Protein AF-A0A7S0M1Y3-F1 (afdb_monomer)

Solvent-accessible surface area (backbone atoms only — not comparable to full-atom values): 8282 Å² total; per-residue (Å²): 132,66,64,64,56,53,53,51,50,54,50,52,51,46,54,50,50,41,50,54,50,49,46,57,54,48,56,56,54,65,55,69,81,74,48,70,64,56,54,56,46,46,62,66,35,56,80,76,51,76,81,52,60,56,47,66,59,50,57,50,50,64,74,72,39,90,47,72,71,51,41,54,53,51,45,52,54,49,44,51,58,45,38,75,82,67,74,69,51,39,39,63,67,49,46,36,53,34,54,50,71,67,65,47,86,71,71,52,66,62,50,67,68,50,47,28,60,65,26,59,75,44,74,47,30,42,100,85,65,20,29,30,69,68,34,42,43,54,43,54,54,57,75,74,108

Nearest PDB structures (foldseek):
  2m7l-assembly1_A  TM=5.654E-01  e=1.599E+00  Entamoeba histolytica
  2i2r-assembly3_P  TM=5.302E-01  e=1.434E+00  Homo sapiens
  7fho-assembly1_C  TM=4.161E-01  e=1.091E+00  Arabidopsis thaliana

pLDDT: mean 71.07, std 13.39, range [42.72, 91.0]

Foldseek 3Di:
DVVVVVVVVVLVVLVVLLVVLLCVLVVVQVCVVPDCVVVVVCVVCCVPQVPALCVLVLVSLVVQDPDDVRSLVNLLSLVSQLPVVVPQWADQVSNQVSQQVSVHVVRRHGDPVSVCVLCVNQVLPDVPSTAGSVSSSVSSVVSND

Radius of gyration: 15.95 Å; Cα contacts (8 Å, |Δi|>4): 103; chains: 1; bounding box: 57×31×37 Å

Sequence (145 aa):
GRGVRQVLVNWLFFQVSIAVFLDRFLSASDDMKASDAVAALRQRQATRLSQSPIDPLLLRLSQLYTGDDSLSQLLQDLFKVLDCEGAGVLGSREFAAAIKKLDFRPRIALSESDFMGLTRNGALCGPGGGLGPAEFEAVMRRQLM

Organism: NCBI:txid233186

Mean predicted aligned error: 11.47 Å

Structure (mmCIF, N/CA/C/O backbone):
data_AF-A0A7S0M1Y3-F1
#
_entry.id   AF-A0A7S0M1Y3-F1
#
loop_
_atom_site.group_PDB
_atom_site.id
_atom_site.type_symbol
_atom_site.label_atom_id
_atom_site.label_alt_id
_atom_site.label_comp_id
_atom_site.label_asym_id
_atom_site.label_entity_id
_atom_site.label_seq_id
_atom_site.pdbx_PDB_ins_code
_atom_site.Cartn_x
_atom_site.Cartn_y
_atom_site.Cartn_z
_atom_site.occupancy
_atom_site.B_iso_or_equiv
_atom_site.auth_seq_id
_atom_site.auth_comp_id
_atom_site.auth_asym_id
_atom_site.auth_atom_id
_atom_site.pdbx_PDB_model_num
ATOM 1 N N . GLY A 1 1 ? 33.600 -2.713 -0.458 1.00 53.09 1 GLY A N 1
ATOM 2 C CA . GLY A 1 1 ? 32.328 -2.787 0.290 1.00 53.09 1 GLY A CA 1
ATOM 3 C C . GLY A 1 1 ? 31.702 -1.425 0.556 1.00 53.09 1 GLY A C 1
ATOM 4 O O . GLY A 1 1 ? 31.606 -1.038 1.710 1.00 53.09 1 GLY A O 1
ATOM 5 N N . ARG A 1 2 ? 31.253 -0.707 -0.488 1.00 50.31 2 ARG A N 1
ATOM 6 C CA . ARG A 1 2 ? 30.408 0.502 -0.349 1.00 50.31 2 ARG A CA 1
ATOM 7 C C . ARG A 1 2 ? 28.919 0.200 -0.585 1.00 50.31 2 ARG A C 1
ATOM 9 O O . ARG A 1 2 ? 28.089 0.750 0.123 1.00 50.31 2 ARG A O 1
ATOM 16 N N . GLY A 1 3 ? 28.602 -0.755 -1.469 1.00 52.38 3 GLY A N 1
ATOM 17 C CA . GLY A 1 3 ? 27.221 -1.182 -1.739 1.00 52.38 3 GLY A CA 1
ATOM 18 C C . GLY A 1 3 ? 26.507 -1.784 -0.523 1.00 52.38 3 GLY A C 1
ATOM 19 O O . GLY A 1 3 ? 25.385 -1.400 -0.229 1.00 52.38 3 GLY A O 1
ATOM 20 N N . VAL A 1 4 ? 27.183 -2.628 0.267 1.00 56.75 4 VAL A N 1
ATOM 21 C CA . VAL A 1 4 ? 26.577 -3.276 1.453 1.00 56.75 4 VAL A CA 1
ATOM 22 C C . VAL A 1 4 ? 26.132 -2.254 2.510 1.00 56.75 4 VAL A C 1
ATOM 24 O O . VAL A 1 4 ? 25.083 -2.418 3.123 1.00 56.75 4 VAL A O 1
ATOM 27 N N . ARG A 1 5 ? 26.883 -1.156 2.687 1.00 55.72 5 ARG A N 1
ATOM 28 C CA . ARG A 1 5 ? 26.507 -0.073 3.612 1.00 55.72 5 ARG A CA 1
ATOM 29 C C . ARG A 1 5 ? 25.305 0.729 3.110 1.00 55.72 5 ARG A C 1
ATOM 31 O O . ARG A 1 5 ? 24.465 1.091 3.920 1.00 55.72 5 ARG A O 1
ATOM 38 N N . GLN A 1 6 ? 25.197 0.974 1.804 1.00 55.69 6 GLN A N 1
ATOM 39 C CA . GLN A 1 6 ? 24.032 1.657 1.226 1.00 55.69 6 GLN A CA 1
ATOM 40 C C . GLN A 1 6 ? 22.758 0.814 1.338 1.00 55.69 6 GLN A C 1
ATOM 42 O O . GLN A 1 6 ? 21.717 1.345 1.711 1.00 55.69 6 GLN A O 1
ATOM 47 N N . VAL A 1 7 ? 22.852 -0.495 1.090 1.00 59.38 7 VAL A N 1
ATOM 48 C CA . VAL A 1 7 ? 21.709 -1.414 1.220 1.00 59.38 7 VAL A CA 1
ATOM 49 C C . VAL A 1 7 ? 21.245 -1.504 2.675 1.00 59.38 7 VAL A C 1
ATOM 51 O O . VAL A 1 7 ? 20.050 -1.427 2.933 1.00 59.38 7 VAL A O 1
ATOM 54 N N . LEU A 1 8 ? 22.176 -1.573 3.634 1.00 60.19 8 LEU A N 1
ATOM 55 C CA . LEU A 1 8 ? 21.851 -1.578 5.065 1.00 60.19 8 LEU A CA 1
ATOM 56 C C . LEU A 1 8 ? 21.158 -0.290 5.520 1.00 60.19 8 LEU A C 1
ATOM 58 O O . LEU A 1 8 ? 20.199 -0.354 6.281 1.00 60.19 8 LEU A O 1
ATOM 62 N N . VAL A 1 9 ? 21.622 0.870 5.049 1.00 60.34 9 VAL A N 1
ATOM 63 C CA . VAL A 1 9 ? 20.997 2.157 5.381 1.00 60.34 9 VAL A CA 1
ATOM 64 C C . VAL A 1 9 ? 19.595 2.235 4.780 1.00 60.34 9 VAL A C 1
ATOM 66 O O . VAL A 1 9 ? 18.656 2.559 5.499 1.00 60.34 9 VAL A O 1
ATOM 69 N N . ASN A 1 10 ? 19.426 1.868 3.508 1.00 54.59 10 ASN A N 1
ATOM 70 C CA . ASN A 1 10 ? 18.114 1.877 2.863 1.00 54.59 10 ASN A CA 1
ATOM 71 C C . ASN A 1 10 ? 17.133 0.910 3.552 1.00 54.59 10 ASN A C 1
ATOM 73 O O . ASN A 1 10 ? 15.984 1.266 3.785 1.00 54.59 10 ASN A O 1
ATOM 77 N N . TRP A 1 11 ? 17.606 -0.271 3.964 1.00 62.03 11 TRP A N 1
ATOM 78 C CA . TRP A 1 11 ? 16.823 -1.247 4.727 1.00 62.03 11 TRP A CA 1
ATOM 79 C C . TRP A 1 11 ? 16.407 -0.725 6.109 1.00 62.03 11 TRP A C 1
ATOM 81 O O . TRP A 1 11 ? 15.268 -0.914 6.531 1.00 62.03 11 TRP A O 1
ATOM 91 N N . LEU A 1 12 ? 17.309 -0.040 6.818 1.00 62.25 12 LEU A N 1
ATOM 92 C CA . LEU A 1 12 ? 17.015 0.509 8.141 1.00 62.25 12 LEU A CA 1
ATOM 93 C C . LEU A 1 12 ? 15.990 1.650 8.060 1.00 62.25 12 LEU A C 1
ATOM 95 O O . LEU A 1 12 ? 15.029 1.667 8.827 1.00 62.25 12 LEU A O 1
ATOM 99 N N . PHE A 1 13 ? 16.163 2.568 7.102 1.00 61.34 13 PHE A N 1
ATOM 100 C CA . PHE A 1 13 ? 15.187 3.628 6.841 1.00 61.34 13 PHE A CA 1
ATOM 101 C C . PHE A 1 13 ? 13.834 3.047 6.440 1.00 61.34 13 PHE A C 1
ATOM 103 O O . PHE A 1 13 ? 12.812 3.505 6.934 1.00 61.34 13 PHE A O 1
ATOM 110 N N . PHE A 1 14 ? 13.828 1.992 5.628 1.00 58.28 14 PHE A N 1
ATOM 111 C CA . PHE A 1 14 ? 12.613 1.297 5.232 1.00 58.28 14 PHE A CA 1
ATOM 112 C C . PHE A 1 14 ? 11.862 0.706 6.429 1.00 58.28 14 PHE A C 1
ATOM 114 O O . PHE A 1 14 ? 10.669 0.954 6.568 1.00 58.28 14 PHE A O 1
ATOM 121 N N . GLN A 1 15 ? 12.541 0.009 7.347 1.00 60.06 15 GLN A N 1
ATOM 122 C CA . GLN A 1 15 ? 11.884 -0.540 8.539 1.00 60.06 15 GLN A CA 1
ATOM 123 C C . GLN A 1 15 ? 11.313 0.544 9.462 1.00 60.06 15 GLN A C 1
ATOM 125 O O . GLN A 1 15 ? 10.216 0.378 9.993 1.00 60.06 15 GLN A O 1
ATOM 130 N N . VAL A 1 16 ? 12.014 1.671 9.620 1.00 66.75 16 VAL A N 1
ATOM 131 C CA . VAL A 1 16 ? 11.525 2.805 10.420 1.00 66.75 16 VAL A CA 1
ATOM 132 C C . VAL A 1 16 ? 10.348 3.496 9.731 1.00 66.75 16 VAL A C 1
ATOM 134 O O . VAL A 1 16 ? 9.347 3.781 10.380 1.00 66.75 16 VAL A O 1
ATOM 137 N N . SER A 1 17 ? 10.419 3.723 8.419 1.00 59.28 17 SER A N 1
ATOM 138 C CA . SER A 1 17 ? 9.319 4.299 7.640 1.00 59.28 17 SER A CA 1
ATOM 139 C C . SER A 1 17 ? 8.093 3.393 7.631 1.00 59.28 17 SER A C 1
ATOM 141 O O . SER A 1 17 ? 6.989 3.898 7.793 1.00 59.28 17 SER A O 1
ATOM 143 N N . ILE A 1 18 ? 8.275 2.073 7.519 1.00 63.84 18 ILE A N 1
ATOM 144 C CA . ILE A 1 18 ? 7.203 1.086 7.671 1.00 63.84 18 ILE A CA 1
ATOM 145 C C . ILE A 1 18 ? 6.579 1.209 9.052 1.00 63.84 18 ILE A C 1
ATOM 147 O O . ILE A 1 18 ? 5.364 1.306 9.140 1.00 63.84 18 ILE A O 1
ATOM 151 N N . ALA A 1 19 ? 7.387 1.222 10.115 1.00 67.06 19 ALA A N 1
ATOM 152 C CA . ALA A 1 19 ? 6.881 1.310 11.477 1.00 67.06 19 ALA A CA 1
ATOM 153 C C . ALA A 1 19 ? 6.109 2.614 11.707 1.00 67.06 19 ALA A C 1
ATOM 155 O O . ALA A 1 19 ? 5.021 2.566 12.252 1.00 67.06 19 ALA A O 1
ATOM 156 N N . VAL A 1 20 ? 6.612 3.757 11.235 1.00 67.75 20 VAL A N 1
ATOM 157 C CA . VAL A 1 20 ? 5.933 5.060 11.361 1.00 67.75 20 VAL A CA 1
ATOM 158 C C . VAL A 1 20 ? 4.677 5.133 10.494 1.00 67.75 20 VAL A C 1
ATOM 160 O O . VAL A 1 20 ? 3.670 5.703 10.910 1.00 67.75 20 VAL A O 1
ATOM 163 N N . PHE A 1 21 ? 4.712 4.568 9.287 1.00 67.19 21 PHE A N 1
ATOM 164 C CA . PHE A 1 21 ? 3.552 4.522 8.406 1.00 67.19 21 PHE A CA 1
ATOM 165 C C . PHE A 1 21 ? 2.476 3.610 8.992 1.00 67.19 21 PHE A C 1
ATOM 167 O O . PHE A 1 21 ? 1.349 4.058 9.152 1.00 67.19 21 PHE A O 1
ATOM 174 N N . LEU A 1 22 ? 2.831 2.384 9.394 1.00 64.44 22 LEU A N 1
ATOM 175 C CA . LEU A 1 22 ? 1.954 1.467 10.123 1.00 64.44 22 LEU A CA 1
ATOM 176 C C . LEU A 1 22 ? 1.440 2.094 11.409 1.00 64.44 22 LEU A C 1
ATOM 178 O O . LEU A 1 22 ? 0.263 1.963 11.671 1.00 64.44 22 LEU A O 1
ATOM 182 N N . ASP A 1 23 ? 2.259 2.794 12.187 1.00 66.62 23 ASP A N 1
ATOM 183 C CA . ASP A 1 23 ? 1.836 3.420 13.442 1.00 66.62 23 ASP A CA 1
ATOM 184 C C . ASP A 1 23 ? 0.806 4.529 13.199 1.00 66.62 23 ASP A C 1
ATOM 186 O O . ASP A 1 23 ? -0.244 4.552 13.838 1.00 66.62 23 ASP A O 1
ATOM 190 N N . ARG A 1 24 ? 1.019 5.382 12.189 1.00 63.44 24 ARG A N 1
ATOM 191 C CA . ARG A 1 24 ? 0.022 6.376 11.749 1.00 63.44 24 ARG A CA 1
ATOM 192 C C . ARG A 1 24 ? -1.246 5.722 11.213 1.00 63.44 24 ARG A C 1
ATOM 194 O O . ARG A 1 24 ? -2.351 6.210 11.439 1.00 63.44 24 ARG A O 1
ATOM 201 N N . PHE A 1 25 ? -1.081 4.616 10.505 1.00 63.53 25 PHE A N 1
ATOM 202 C CA . PHE A 1 25 ? -2.164 3.893 9.867 1.00 63.53 25 PHE A CA 1
ATOM 203 C C . PHE A 1 25 ? -3.010 3.098 10.884 1.00 63.53 25 PHE A C 1
ATOM 205 O O . PHE A 1 25 ? -4.240 3.102 10.813 1.00 63.53 25 PHE A O 1
ATOM 212 N N . LEU A 1 26 ? -2.362 2.471 11.870 1.00 59.56 26 LEU A N 1
ATOM 213 C CA . LEU A 1 26 ? -2.946 1.704 12.972 1.00 59.56 26 LEU A CA 1
ATOM 214 C C . LEU A 1 26 ? -3.543 2.619 14.045 1.00 59.56 26 LEU A C 1
ATOM 216 O O . LEU A 1 26 ? -4.647 2.343 14.500 1.00 59.56 26 LEU A O 1
ATOM 220 N N . SER A 1 27 ? -2.892 3.738 14.378 1.00 60.88 27 SER A N 1
ATOM 221 C CA . SER A 1 27 ? -3.442 4.738 15.308 1.00 60.88 27 SER A CA 1
ATOM 222 C C . SER A 1 27 ? -4.756 5.317 14.789 1.00 60.88 27 SER A C 1
ATOM 224 O O . SER A 1 27 ? -5.731 5.420 15.527 1.00 60.88 27 SER A O 1
ATOM 226 N N . ALA A 1 28 ? -4.841 5.600 13.484 1.00 53.22 28 ALA A N 1
ATOM 227 C CA . ALA A 1 28 ? -6.112 5.959 12.866 1.00 53.22 28 ALA A CA 1
ATOM 228 C C . ALA A 1 28 ? -7.112 4.783 12.913 1.00 53.22 28 ALA A C 1
ATOM 230 O O . ALA A 1 28 ? -8.318 5.002 13.080 1.00 53.22 28 ALA A O 1
ATOM 231 N N . SER A 1 29 ? -6.621 3.541 12.767 1.00 49.53 29 SER A N 1
ATOM 232 C CA . SER A 1 29 ? -7.384 2.281 12.842 1.00 49.53 29 SER A CA 1
ATOM 233 C C . SER A 1 29 ? -8.122 2.083 14.168 1.00 49.53 29 SER A C 1
ATOM 235 O O . SER A 1 29 ? -9.301 1.730 14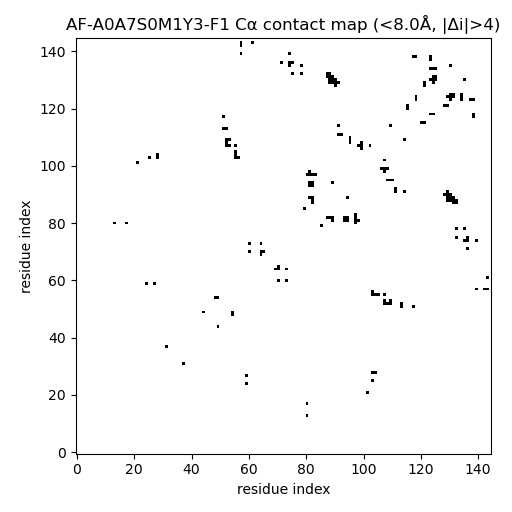.150 1.00 49.53 29 SER A O 1
ATOM 237 N N . ASP A 1 30 ? -7.486 2.376 15.302 1.00 52.97 30 ASP A N 1
ATOM 238 C CA . ASP A 1 30 ? -8.114 2.244 16.624 1.00 52.97 30 ASP A CA 1
ATOM 239 C C . ASP A 1 30 ? -9.206 3.300 16.885 1.00 52.97 30 ASP A C 1
ATOM 241 O O . ASP A 1 30 ? -10.238 2.985 17.490 1.00 52.97 30 ASP A O 1
ATOM 245 N N . ASP A 1 31 ? -9.076 4.503 16.312 1.00 52.06 31 ASP A N 1
ATOM 246 C CA . ASP A 1 31 ? -10.079 5.581 16.408 1.00 52.06 31 ASP A CA 1
ATOM 247 C C . ASP A 1 31 ? -11.382 5.304 15.630 1.00 52.06 31 ASP A C 1
ATOM 249 O O . ASP A 1 31 ? -12.398 5.987 15.796 1.00 52.06 31 ASP A O 1
ATOM 253 N N . MET A 1 32 ? -11.427 4.240 14.820 1.00 47.94 32 MET A N 1
ATOM 254 C CA . MET A 1 32 ? -12.649 3.819 14.117 1.00 47.94 32 MET A CA 1
ATOM 255 C C . MET A 1 32 ? -13.755 3.314 15.048 1.00 47.94 32 MET A C 1
ATOM 257 O O . MET A 1 32 ? -14.877 3.084 14.589 1.00 47.94 32 MET A O 1
ATOM 261 N N . LYS A 1 33 ? -13.454 3.120 16.337 1.00 49.88 33 LYS A N 1
ATOM 262 C CA . LYS A 1 33 ? -14.449 2.756 17.349 1.00 49.88 33 LYS A CA 1
ATOM 263 C C . LYS A 1 33 ? -15.359 3.921 17.756 1.00 49.88 33 LYS A C 1
ATOM 265 O O . LYS A 1 33 ? -16.373 3.644 18.387 1.00 49.88 33 LYS A O 1
ATOM 270 N N . ALA A 1 34 ? -15.050 5.177 17.405 1.00 50.91 34 ALA A N 1
ATOM 271 C CA . ALA A 1 34 ? -15.652 6.318 18.107 1.00 50.91 34 ALA A CA 1
ATOM 272 C C . ALA A 1 34 ? -16.347 7.408 17.264 1.00 50.91 34 ALA A C 1
ATOM 274 O O . ALA A 1 34 ? -16.862 8.348 17.861 1.00 50.91 34 ALA A O 1
ATOM 275 N N . SER A 1 35 ? -16.418 7.338 15.926 1.00 50.34 35 SER A N 1
ATOM 276 C CA . SER A 1 35 ? -17.015 8.442 15.147 1.00 50.34 35 SER A CA 1
ATOM 277 C C . SER A 1 35 ? -18.185 8.030 14.253 1.00 50.34 35 SER A C 1
ATOM 279 O O . SER A 1 35 ? -18.017 7.304 13.270 1.00 50.34 35 SER A O 1
ATOM 281 N N . ASP A 1 36 ? -19.356 8.610 14.530 1.00 49.28 36 ASP A N 1
ATOM 282 C CA . ASP A 1 36 ? -20.550 8.628 13.671 1.00 49.28 36 ASP A CA 1
ATOM 283 C C . ASP A 1 36 ? -20.262 9.118 12.235 1.00 49.28 36 ASP A C 1
ATOM 285 O O . ASP A 1 36 ? -21.001 8.799 11.300 1.00 49.28 36 ASP A O 1
ATOM 289 N N . ALA A 1 37 ? -19.139 9.813 12.006 1.00 49.94 37 ALA A N 1
ATOM 290 C CA . ALA A 1 37 ? -18.677 10.188 10.671 1.00 49.94 37 ALA A CA 1
ATOM 291 C C . ALA A 1 37 ? -18.350 8.962 9.798 1.00 49.94 37 ALA A C 1
ATOM 293 O O . ALA A 1 37 ? -18.604 8.981 8.594 1.00 49.94 37 ALA A O 1
ATOM 294 N N . VAL A 1 38 ? -17.861 7.868 10.399 1.00 52.31 38 VAL A N 1
ATOM 295 C CA . VAL A 1 38 ? -17.619 6.589 9.711 1.00 52.31 38 VAL A CA 1
ATOM 296 C C . VAL A 1 38 ? -18.940 5.916 9.345 1.00 52.31 38 VAL A C 1
ATOM 298 O O . VAL A 1 38 ? -19.022 5.290 8.295 1.00 52.31 38 VAL A O 1
ATOM 301 N N . ALA A 1 39 ? -19.988 6.057 10.160 1.00 54.66 39 ALA A N 1
ATOM 302 C CA . ALA A 1 39 ? -21.317 5.528 9.853 1.00 54.66 39 ALA A CA 1
ATOM 303 C C . ALA A 1 39 ? -21.989 6.309 8.708 1.00 54.66 39 ALA A C 1
ATOM 305 O O . ALA A 1 39 ? -22.522 5.699 7.783 1.00 54.66 39 ALA A O 1
ATOM 306 N N . ALA A 1 40 ? -2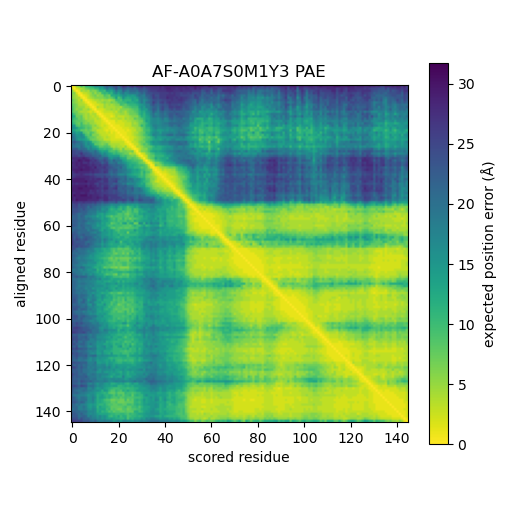1.881 7.642 8.701 1.00 52.84 40 ALA A N 1
ATOM 307 C CA . ALA A 1 40 ? -22.410 8.490 7.630 1.00 52.84 40 ALA A CA 1
ATOM 308 C C . ALA A 1 40 ? -21.653 8.319 6.294 1.00 52.84 40 ALA A C 1
ATOM 310 O O . ALA A 1 40 ? -22.278 8.282 5.229 1.00 52.84 40 ALA A O 1
ATOM 311 N N . LEU A 1 41 ? -20.323 8.154 6.337 1.00 53.16 41 LEU A N 1
ATOM 312 C CA . LEU A 1 41 ? -19.517 7.777 5.168 1.00 53.16 41 LEU A CA 1
ATOM 313 C C . LEU A 1 41 ? -19.824 6.352 4.715 1.00 53.16 41 LEU A C 1
ATOM 315 O O . LEU A 1 41 ? -20.077 6.168 3.531 1.00 53.16 41 LEU A O 1
ATOM 319 N N . ARG A 1 42 ? -19.932 5.376 5.629 1.00 49.88 42 ARG A N 1
ATOM 320 C CA . ARG A 1 42 ? -20.409 4.019 5.312 1.00 49.88 42 ARG A CA 1
ATOM 321 C C . ARG A 1 42 ? -21.768 4.047 4.640 1.00 49.88 42 ARG A C 1
ATOM 323 O O . ARG A 1 42 ? -21.966 3.267 3.737 1.00 49.88 42 ARG A O 1
ATOM 330 N N . GLN A 1 43 ? -22.692 4.929 5.006 1.00 49.09 43 GLN A N 1
ATOM 331 C CA . GLN A 1 43 ? -24.023 4.962 4.392 1.00 49.09 43 GLN A CA 1
ATOM 332 C C . GLN A 1 43 ? -24.023 5.616 2.996 1.00 49.09 43 GLN A C 1
ATOM 334 O O . GLN A 1 43 ? -24.756 5.176 2.110 1.00 49.09 43 GLN A O 1
ATOM 339 N N . ARG A 1 44 ? -23.155 6.614 2.760 1.00 48.75 44 ARG A N 1
ATOM 340 C CA . ARG A 1 44 ? -22.947 7.232 1.431 1.00 48.75 44 ARG A CA 1
ATOM 341 C C . ARG A 1 44 ? -22.083 6.383 0.496 1.00 48.75 44 ARG A C 1
ATOM 343 O O . ARG A 1 44 ? -22.289 6.401 -0.711 1.00 48.75 44 ARG A O 1
ATOM 350 N N . GLN A 1 45 ? -21.135 5.636 1.047 1.00 48.31 45 GLN A N 1
ATOM 351 C CA . GLN A 1 45 ? -20.264 4.729 0.313 1.00 48.31 45 GLN A CA 1
ATOM 352 C C . GLN A 1 45 ? -20.856 3.321 0.198 1.00 48.31 45 GLN A C 1
ATOM 354 O O . GLN A 1 45 ? -20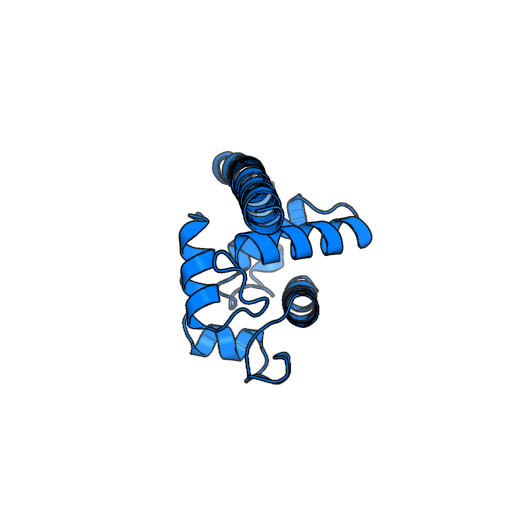.583 2.666 -0.790 1.00 48.31 45 GLN A O 1
ATOM 359 N N . ALA A 1 46 ? -21.749 2.859 1.077 1.00 46.16 46 ALA A N 1
ATOM 360 C CA . ALA A 1 46 ? -22.390 1.541 0.952 1.00 46.16 46 ALA A CA 1
ATOM 361 C C . ALA A 1 46 ? -23.319 1.419 -0.271 1.00 46.16 46 ALA A C 1
ATOM 363 O O . ALA A 1 46 ? -23.782 0.332 -0.610 1.00 46.16 46 ALA A O 1
ATOM 364 N N . THR A 1 47 ? -23.596 2.516 -0.968 1.00 45.50 47 THR A N 1
ATOM 365 C CA . THR A 1 47 ? -24.285 2.486 -2.264 1.00 45.50 47 THR A CA 1
ATOM 366 C C . THR A 1 47 ? -23.329 2.483 -3.466 1.00 45.50 47 THR A C 1
ATOM 368 O O . THR A 1 47 ? -23.793 2.239 -4.575 1.00 45.50 47 THR A O 1
ATOM 371 N N . ARG A 1 48 ? -22.011 2.694 -3.284 1.00 44.69 48 ARG A N 1
ATOM 372 C CA . ARG A 1 48 ? -21.001 2.705 -4.372 1.00 44.69 48 ARG A CA 1
ATOM 373 C C . ARG A 1 48 ? -19.768 1.810 -4.153 1.00 44.69 48 ARG A C 1
ATOM 375 O O . ARG A 1 48 ? -19.277 1.250 -5.121 1.00 44.69 48 ARG A O 1
ATOM 382 N N . LEU A 1 49 ? -19.284 1.667 -2.921 1.00 46.66 49 LEU A N 1
ATOM 383 C CA . LEU A 1 49 ? -18.074 0.929 -2.534 1.00 46.66 49 LEU A CA 1
ATOM 384 C C . LEU A 1 49 ? -18.323 -0.519 -2.092 1.00 46.66 49 LEU A C 1
ATOM 386 O O . LEU A 1 49 ? -17.378 -1.285 -2.078 1.00 46.66 49 LEU A O 1
ATOM 390 N N . SER A 1 50 ? -19.570 -0.937 -1.840 1.00 42.72 50 SER A N 1
ATOM 391 C CA . SER A 1 50 ? -19.964 -2.243 -1.253 1.00 42.72 50 SER A CA 1
ATOM 392 C C . SER A 1 50 ? -19.520 -3.542 -1.957 1.00 42.72 50 SER A C 1
ATOM 394 O O . SER A 1 50 ? -20.099 -4.595 -1.699 1.00 42.72 50 SER A O 1
ATOM 396 N N . GLN A 1 51 ? -18.540 -3.524 -2.854 1.00 56.41 51 GLN A N 1
ATOM 397 C CA . GLN A 1 51 ? -18.053 -4.707 -3.559 1.00 56.41 51 GLN A CA 1
ATOM 398 C C . GLN A 1 51 ? -16.526 -4.863 -3.554 1.00 56.41 51 GLN A C 1
ATOM 400 O O . GLN A 1 51 ? -16.058 -5.908 -4.000 1.00 56.41 51 GLN A O 1
ATOM 405 N N . SER A 1 52 ? -15.739 -3.891 -3.067 1.00 65.06 52 SER A N 1
ATOM 406 C CA . SER A 1 52 ? -14.275 -3.972 -3.161 1.00 65.06 52 SER A CA 1
ATOM 407 C C . SER A 1 52 ? -13.637 -4.424 -1.837 1.00 65.06 52 SER A C 1
ATOM 409 O O . SER A 1 52 ? -13.814 -3.778 -0.804 1.00 65.06 52 SER A O 1
ATOM 411 N N . PRO A 1 53 ? -12.833 -5.503 -1.811 1.00 70.06 53 PRO A N 1
ATOM 412 C CA . PRO A 1 53 ? -12.215 -5.990 -0.573 1.00 70.06 53 PRO A CA 1
ATOM 413 C C . PRO A 1 53 ? -11.197 -5.013 0.030 1.00 70.06 53 PRO A C 1
ATOM 415 O O . PRO A 1 53 ? -10.832 -5.153 1.195 1.00 70.06 53 PRO A O 1
ATOM 418 N N . ILE A 1 54 ? -10.748 -4.014 -0.734 1.00 79.19 54 ILE A N 1
ATOM 419 C CA . ILE A 1 54 ? -9.808 -2.984 -0.277 1.00 79.19 54 ILE A CA 1
ATOM 420 C C . ILE A 1 54 ? -10.496 -1.744 0.311 1.00 79.19 54 ILE A C 1
ATOM 422 O O . ILE A 1 54 ? -9.806 -0.797 0.673 1.00 79.19 54 ILE A O 1
ATOM 426 N N . ASP A 1 55 ? -11.820 -1.733 0.477 1.00 75.12 55 ASP A N 1
ATOM 427 C CA . ASP A 1 55 ? -12.548 -0.602 1.073 1.00 75.12 55 ASP A CA 1
ATOM 428 C C . ASP A 1 55 ? -11.948 -0.065 2.385 1.00 75.12 55 ASP A C 1
ATOM 430 O O . ASP A 1 55 ? -11.840 1.156 2.528 1.00 75.12 55 ASP A O 1
ATOM 434 N N . PRO A 1 56 ? -11.499 -0.905 3.345 1.00 74.31 56 PRO A N 1
ATOM 435 C CA . PRO A 1 56 ? -10.880 -0.397 4.567 1.00 74.31 56 PRO A CA 1
ATOM 436 C C . PRO A 1 56 ? -9.589 0.386 4.296 1.00 74.31 56 PRO A C 1
ATOM 438 O O . PRO A 1 56 ? -9.310 1.359 4.992 1.00 74.31 56 PRO A O 1
ATOM 441 N N . LEU A 1 57 ? -8.819 -0.004 3.274 1.00 78.25 57 LEU A 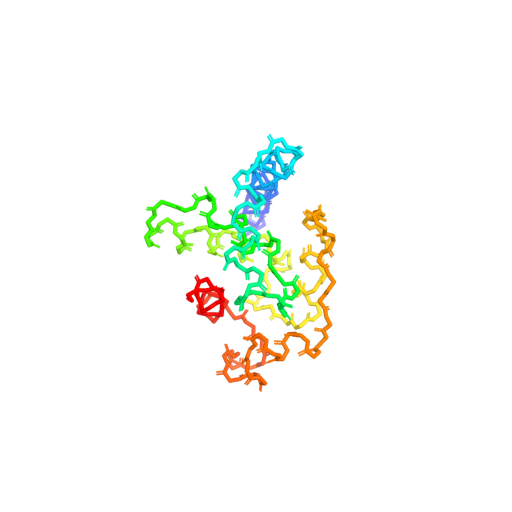N 1
ATOM 442 C CA . LEU A 1 57 ? -7.627 0.717 2.820 1.00 78.25 57 LEU A CA 1
ATOM 443 C C . LEU A 1 57 ? -8.015 2.057 2.188 1.00 78.25 57 LEU A C 1
ATOM 445 O O . LEU A 1 57 ? -7.445 3.086 2.542 1.00 78.25 57 LEU A O 1
ATOM 449 N N . LEU A 1 58 ? -9.010 2.060 1.299 1.00 79.62 58 LEU A N 1
ATOM 450 C CA . LEU A 1 58 ? -9.461 3.262 0.590 1.00 79.62 58 LEU A CA 1
ATOM 451 C C . LEU A 1 58 ? -10.040 4.308 1.542 1.00 79.62 58 LEU A C 1
ATOM 453 O O . LEU A 1 58 ? -9.702 5.488 1.458 1.00 79.62 58 LEU A O 1
ATOM 457 N N . LEU A 1 59 ? -10.859 3.873 2.499 1.00 74.94 59 LEU A N 1
ATOM 458 C CA . LEU A 1 59 ? -11.422 4.752 3.517 1.00 74.94 59 LEU A CA 1
ATOM 459 C C . LEU A 1 59 ? -10.320 5.422 4.343 1.00 74.94 59 LEU A C 1
ATOM 461 O O . LEU A 1 59 ? -10.409 6.609 4.645 1.00 74.94 59 LEU A O 1
ATOM 465 N N . ARG A 1 60 ? -9.254 4.690 4.672 1.00 74.75 60 ARG A N 1
ATOM 466 C CA . ARG A 1 60 ? -8.113 5.242 5.407 1.00 74.75 60 ARG A CA 1
ATOM 467 C C . ARG A 1 60 ? -7.316 6.229 4.580 1.00 74.75 60 ARG A C 1
ATOM 469 O O . ARG A 1 60 ? -7.004 7.304 5.078 1.00 74.75 60 ARG A O 1
ATOM 476 N N . LEU A 1 61 ? -7.056 5.908 3.316 1.00 76.69 61 LEU A N 1
ATOM 477 C CA . LEU A 1 61 ? -6.425 6.849 2.396 1.00 76.69 61 LEU A CA 1
ATOM 478 C C . LEU A 1 61 ? -7.235 8.151 2.333 1.00 76.69 61 LEU A C 1
ATOM 480 O O . LEU A 1 61 ? -6.657 9.213 2.538 1.00 76.69 61 LEU A O 1
ATOM 484 N N . SER A 1 62 ? -8.566 8.067 2.207 1.00 76.62 62 SER A N 1
ATOM 485 C CA . SER A 1 62 ? -9.469 9.233 2.165 1.00 76.62 62 SER A CA 1
ATOM 486 C C . SER A 1 62 ? -9.425 10.150 3.387 1.00 76.62 62 SER A C 1
ATOM 488 O O . SER A 1 62 ? -9.763 11.323 3.281 1.00 76.62 62 SER A O 1
ATOM 490 N N . GLN A 1 63 ? -8.996 9.635 4.540 1.00 72.50 63 GLN A N 1
ATOM 491 C CA . GLN A 1 63 ? -8.852 10.422 5.766 1.00 72.50 63 GLN A CA 1
ATOM 492 C C . GLN A 1 63 ? -7.471 11.076 5.885 1.00 72.50 63 GLN A C 1
ATOM 494 O O . GLN A 1 63 ? -7.313 12.029 6.642 1.00 72.50 63 GLN A O 1
ATOM 499 N N . LEU A 1 64 ? -6.470 10.541 5.181 1.00 69.31 64 LEU A N 1
ATOM 500 C CA . LEU A 1 64 ? -5.074 10.955 5.301 1.00 69.31 64 LEU A CA 1
ATOM 501 C C . LEU A 1 64 ? -4.655 11.975 4.239 1.00 69.31 64 LEU A C 1
ATOM 503 O O . LEU A 1 64 ? -3.743 12.757 4.501 1.00 69.31 64 LEU A O 1
ATOM 507 N N . TYR A 1 65 ? -5.276 11.974 3.054 1.00 72.00 65 TYR A N 1
ATOM 508 C CA . TYR A 1 65 ? -4.947 12.948 2.012 1.00 72.00 65 TYR A CA 1
ATOM 509 C C . TYR A 1 65 ? -5.840 14.191 2.093 1.00 72.00 65 TYR A C 1
ATOM 511 O O . TYR A 1 65 ? -7.053 14.104 2.272 1.00 72.00 65 TYR A O 1
ATOM 519 N N . THR A 1 66 ? -5.234 15.362 1.893 1.00 67.38 66 THR A N 1
ATOM 520 C CA . THR A 1 66 ? -5.935 16.663 1.852 1.00 67.38 66 THR A CA 1
ATOM 521 C C . THR A 1 66 ? -5.963 17.244 0.431 1.00 67.38 66 THR A C 1
ATOM 523 O O . THR A 1 66 ? -6.695 18.189 0.154 1.00 67.38 66 THR A O 1
ATOM 526 N N . GLY A 1 67 ? -5.184 16.671 -0.493 1.00 69.88 67 GLY A N 1
ATOM 527 C CA . GLY A 1 67 ? -5.078 17.095 -1.890 1.00 69.88 67 GLY A CA 1
ATOM 528 C C . GLY A 1 67 ? -4.328 16.083 -2.759 1.00 69.88 67 GLY A C 1
ATOM 529 O O . GLY A 1 67 ? -3.803 15.086 -2.257 1.00 69.88 67 GLY A O 1
ATOM 530 N N . ASP A 1 68 ? -4.271 16.342 -4.063 1.00 70.06 68 ASP A N 1
ATOM 531 C CA . ASP A 1 68 ? -3.839 15.346 -5.050 1.00 70.06 68 ASP A CA 1
ATOM 532 C C . ASP A 1 68 ? -2.356 14.956 -4.923 1.00 70.06 68 ASP A C 1
ATOM 534 O O . ASP A 1 68 ? -2.016 13.773 -4.939 1.00 70.06 68 ASP A O 1
ATOM 538 N N . ASP A 1 69 ? -1.491 15.939 -4.658 1.00 67.44 69 ASP A N 1
ATOM 539 C CA . ASP A 1 69 ? -0.056 15.721 -4.431 1.00 67.44 69 ASP A CA 1
ATOM 540 C C . ASP A 1 69 ? 0.208 14.887 -3.167 1.00 67.44 69 ASP A C 1
ATOM 542 O O . ASP A 1 69 ? 1.094 14.029 -3.134 1.00 67.44 69 ASP A O 1
ATOM 546 N N . SER A 1 70 ? -0.602 15.092 -2.119 1.00 76.00 70 SER A N 1
ATOM 547 C CA . SER A 1 70 ? -0.493 14.310 -0.881 1.00 76.00 70 SER A CA 1
ATOM 548 C C . SER A 1 70 ? -0.924 12.856 -1.077 1.00 76.00 70 SER A C 1
ATOM 550 O O . SER A 1 70 ? -0.355 11.963 -0.451 1.00 76.00 70 SER A O 1
ATOM 552 N N . LEU A 1 71 ? -1.876 12.601 -1.983 1.00 79.44 71 LEU A N 1
ATOM 553 C CA . LEU A 1 71 ? -2.329 11.252 -2.308 1.00 79.44 71 LEU A CA 1
ATOM 554 C C . LEU A 1 71 ? -1.253 10.470 -3.068 1.00 79.44 71 LEU A C 1
ATOM 556 O O . LEU A 1 71 ? -0.970 9.336 -2.690 1.00 79.44 71 LEU A O 1
ATOM 560 N N . SER A 1 72 ? -0.613 11.063 -4.081 1.00 82.62 72 SER A N 1
ATOM 561 C CA . SER A 1 72 ? 0.481 10.400 -4.811 1.00 82.62 72 SER A CA 1
ATOM 562 C C . SER A 1 72 ? 1.626 10.007 -3.878 1.00 82.62 72 SER A C 1
ATOM 564 O O . SER A 1 72 ? 2.092 8.869 -3.918 1.00 82.62 72 SER A O 1
ATOM 566 N N . GLN A 1 73 ? 2.031 10.904 -2.974 1.00 80.88 73 GLN A N 1
ATOM 567 C CA . GLN A 1 73 ? 3.086 10.609 -2.004 1.00 80.88 73 GLN A CA 1
ATOM 568 C C . GLN A 1 73 ? 2.687 9.469 -1.051 1.00 80.88 73 GLN A C 1
ATOM 570 O O . GLN A 1 73 ? 3.464 8.539 -0.837 1.00 80.88 73 GLN A O 1
ATOM 575 N N . LEU A 1 74 ? 1.454 9.494 -0.529 1.00 82.00 74 LEU A N 1
ATOM 576 C CA . LEU A 1 74 ? 0.929 8.432 0.335 1.00 82.00 74 LEU A CA 1
ATOM 577 C C . LEU A 1 74 ? 0.846 7.082 -0.386 1.00 82.00 74 LEU A C 1
ATOM 579 O O . LEU A 1 74 ? 1.161 6.057 0.214 1.00 82.00 74 LEU A O 1
ATOM 583 N N . LEU A 1 75 ? 0.441 7.065 -1.658 1.00 86.19 75 LEU A N 1
ATOM 584 C CA . LEU A 1 75 ? 0.359 5.845 -2.461 1.00 86.19 75 LEU A CA 1
ATOM 585 C C . LEU A 1 75 ? 1.740 5.287 -2.800 1.00 86.19 75 LEU A C 1
ATOM 587 O O . LEU A 1 75 ? 1.917 4.072 -2.764 1.00 86.19 75 LEU A O 1
ATOM 591 N N . GLN A 1 76 ? 2.728 6.142 -3.062 1.00 85.88 76 GLN A N 1
ATOM 592 C CA . GLN A 1 76 ? 4.113 5.704 -3.238 1.00 85.88 76 GLN A CA 1
ATOM 593 C C . GLN A 1 76 ? 4.688 5.108 -1.955 1.00 85.88 76 GLN A C 1
ATOM 595 O O . GLN A 1 76 ? 5.362 4.079 -2.000 1.00 85.88 76 GLN A O 1
ATOM 600 N N . ASP A 1 77 ? 4.431 5.731 -0.808 1.00 82.31 77 ASP A N 1
ATOM 601 C CA . ASP A 1 77 ? 4.921 5.221 0.469 1.00 82.31 77 ASP A CA 1
ATOM 602 C C . ASP A 1 77 ? 4.196 3.926 0.863 1.00 82.31 77 ASP A C 1
ATOM 604 O O . ASP A 1 77 ? 4.844 2.971 1.290 1.00 82.31 77 ASP A O 1
ATOM 608 N N . LEU A 1 78 ? 2.891 3.826 0.595 1.00 83.88 78 LEU A N 1
ATOM 609 C CA . LEU A 1 78 ? 2.138 2.580 0.721 1.00 83.88 78 LEU A CA 1
ATOM 610 C C . LEU A 1 78 ? 2.694 1.488 -0.202 1.00 83.88 78 LEU A C 1
ATOM 612 O O . LEU A 1 78 ? 2.888 0.364 0.251 1.00 83.88 78 LEU A O 1
ATOM 616 N N . PHE A 1 79 ? 2.984 1.800 -1.468 1.00 86.50 79 PHE A N 1
ATOM 617 C CA . PHE A 1 79 ? 3.570 0.845 -2.410 1.00 86.50 79 PHE A CA 1
ATOM 618 C C . PHE A 1 79 ? 4.893 0.298 -1.886 1.00 86.50 79 PHE A C 1
ATOM 620 O O . PHE A 1 79 ? 5.081 -0.912 -1.871 1.00 86.50 79 PHE A O 1
ATOM 627 N N . LYS A 1 80 ? 5.778 1.171 -1.389 1.00 83.38 80 LYS A N 1
ATOM 628 C CA . LYS A 1 80 ? 7.045 0.754 -0.776 1.00 83.38 80 LYS A CA 1
ATOM 629 C C . LYS A 1 80 ? 6.796 -0.206 0.384 1.00 83.38 80 LYS A C 1
ATOM 631 O O . LYS A 1 80 ? 7.434 -1.244 0.443 1.00 83.38 80 LYS A O 1
ATOM 636 N N . VAL A 1 81 ? 5.863 0.107 1.285 1.00 80.62 81 VAL A N 1
ATOM 637 C CA . VAL A 1 81 ? 5.524 -0.773 2.420 1.00 80.62 81 VAL A CA 1
ATOM 638 C C . VAL A 1 81 ? 5.013 -2.136 1.939 1.00 80.62 81 VAL A C 1
ATOM 640 O O . VAL A 1 81 ? 5.330 -3.161 2.546 1.00 80.62 81 VAL A O 1
ATOM 643 N N . LEU A 1 82 ? 4.226 -2.151 0.862 1.00 83.12 82 LEU A N 1
ATOM 644 C CA . LEU A 1 82 ? 3.676 -3.377 0.297 1.00 83.12 82 LEU A CA 1
ATOM 645 C C . LEU A 1 82 ? 4.735 -4.205 -0.452 1.00 83.12 82 LEU A C 1
ATOM 647 O O . LEU A 1 82 ? 4.736 -5.429 -0.325 1.00 83.12 82 LEU A O 1
ATOM 651 N N . ASP A 1 83 ? 5.655 -3.559 -1.171 1.00 84.00 83 ASP A N 1
ATOM 652 C CA . ASP A 1 83 ? 6.790 -4.171 -1.877 1.00 84.00 83 ASP A CA 1
ATOM 653 C C . ASP A 1 83 ? 7.942 -4.469 -0.906 1.00 84.00 83 ASP A C 1
ATOM 655 O O . ASP A 1 83 ? 9.065 -3.977 -1.023 1.00 84.00 83 ASP A O 1
ATOM 659 N N . CYS A 1 84 ? 7.656 -5.282 0.113 1.00 69.31 84 CYS A N 1
ATOM 660 C CA . CYS A 1 84 ? 8.622 -5.587 1.166 1.00 69.31 84 CYS A CA 1
ATOM 661 C C . CYS A 1 84 ? 9.843 -6.389 0.682 1.00 69.31 84 CYS A C 1
ATOM 663 O O . CYS A 1 84 ? 10.841 -6.453 1.400 1.00 69.31 84 C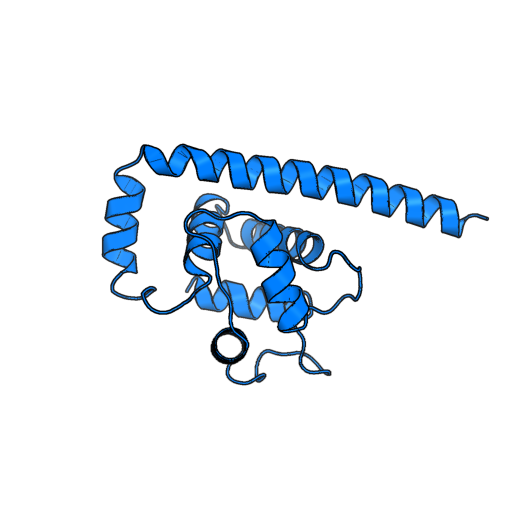YS A O 1
ATOM 665 N N . GLU A 1 85 ? 9.765 -7.006 -0.500 1.00 70.38 85 GLU A N 1
ATOM 666 C CA . GLU A 1 85 ? 10.874 -7.737 -1.126 1.00 70.38 85 GLU A CA 1
ATOM 667 C C . GLU A 1 85 ? 11.691 -6.857 -2.091 1.00 70.38 85 GLU A C 1
ATOM 669 O O . GLU A 1 85 ? 12.765 -7.268 -2.530 1.00 70.38 85 GLU A O 1
ATOM 674 N N . GLY A 1 86 ? 11.242 -5.623 -2.361 1.00 69.94 86 GLY A N 1
ATOM 675 C CA . GLY A 1 86 ? 11.937 -4.664 -3.220 1.00 69.94 86 GLY A CA 1
ATOM 676 C C . GLY A 1 86 ? 12.019 -5.113 -4.678 1.00 69.94 86 GLY A C 1
ATOM 677 O O . GLY A 1 86 ? 12.983 -4.772 -5.369 1.00 69.94 86 GLY A O 1
ATOM 678 N N . ALA A 1 87 ? 11.044 -5.902 -5.134 1.00 77.50 87 ALA A N 1
ATOM 679 C CA . ALA A 1 87 ? 10.978 -6.400 -6.503 1.00 77.50 87 ALA A CA 1
ATOM 680 C C . ALA A 1 87 ? 10.610 -5.283 -7.496 1.00 77.50 87 ALA A C 1
ATOM 682 O O . ALA A 1 87 ? 10.828 -5.424 -8.701 1.00 77.50 87 ALA A O 1
ATOM 683 N N . GLY A 1 88 ? 10.065 -4.165 -7.000 1.00 81.25 88 GLY A N 1
ATOM 684 C CA . GLY A 1 88 ? 9.594 -3.030 -7.790 1.00 81.25 88 GLY A CA 1
ATOM 685 C C . GLY A 1 88 ? 8.246 -3.276 -8.467 1.00 81.25 88 GLY A C 1
ATOM 686 O O . GLY A 1 88 ? 7.756 -2.403 -9.183 1.00 81.25 88 GLY A O 1
ATOM 687 N N . VAL A 1 89 ? 7.649 -4.450 -8.253 1.00 86.44 89 VAL A N 1
ATOM 688 C CA . VAL A 1 89 ? 6.386 -4.890 -8.843 1.00 86.44 89 VAL A CA 1
ATOM 689 C C . VAL A 1 89 ? 5.643 -5.740 -7.816 1.00 86.44 89 VAL A C 1
ATOM 691 O O . VAL A 1 89 ? 6.247 -6.599 -7.189 1.00 86.44 89 VAL A O 1
ATOM 694 N N . LEU A 1 90 ? 4.335 -5.525 -7.674 1.00 86.62 90 LEU A N 1
ATOM 695 C CA . LEU A 1 90 ? 3.455 -6.303 -6.807 1.00 86.62 90 LEU A CA 1
ATOM 696 C C . LEU A 1 90 ? 2.599 -7.265 -7.630 1.00 86.62 90 LEU A C 1
ATOM 698 O O . LEU A 1 90 ? 1.697 -6.849 -8.366 1.00 86.62 90 LEU A O 1
ATOM 702 N N . GLY A 1 91 ? 2.850 -8.562 -7.483 1.00 86.62 91 GLY A N 1
ATOM 703 C CA . GLY A 1 91 ? 1.958 -9.610 -7.973 1.00 86.62 91 GLY A CA 1
ATOM 704 C C . GLY A 1 91 ? 0.712 -9.784 -7.095 1.00 86.62 91 GLY A C 1
ATOM 705 O O . GLY A 1 91 ? 0.638 -9.286 -5.972 1.00 86.62 91 GLY A O 1
ATOM 706 N N . SER A 1 92 ? -0.264 -10.566 -7.569 1.00 84.62 92 SER A N 1
ATOM 707 C CA . SER A 1 92 ? -1.512 -10.837 -6.830 1.00 84.62 92 SER A CA 1
ATOM 708 C C . SER A 1 92 ? -1.265 -11.412 -5.428 1.00 84.62 92 SER A C 1
ATOM 710 O O . SER A 1 92 ? -1.873 -10.979 -4.447 1.00 84.62 92 SER A O 1
ATOM 712 N N . ARG A 1 93 ? -0.329 -12.364 -5.319 1.00 84.31 93 ARG A N 1
ATOM 713 C CA . ARG A 1 93 ? 0.036 -13.025 -4.056 1.00 84.31 93 ARG A CA 1
ATOM 714 C C . ARG A 1 93 ? 0.765 -12.094 -3.098 1.00 84.31 93 ARG A C 1
ATOM 716 O O . ARG A 1 93 ? 0.445 -12.087 -1.912 1.00 84.31 93 ARG A O 1
ATOM 723 N N . GLU A 1 94 ? 1.721 -11.324 -3.606 1.00 83.62 94 GLU A N 1
ATOM 724 C CA . GLU A 1 94 ? 2.489 -10.357 -2.815 1.00 83.62 94 GLU A CA 1
ATOM 725 C C . GLU A 1 94 ? 1.574 -9.266 -2.287 1.00 83.62 94 GLU A C 1
ATOM 727 O O . GLU A 1 94 ? 1.575 -8.993 -1.093 1.00 83.62 94 GLU A O 1
ATOM 732 N N . PHE A 1 95 ? 0.707 -8.728 -3.142 1.00 85.44 95 PHE A N 1
ATOM 733 C CA . PHE A 1 95 ? -0.256 -7.711 -2.761 1.00 85.44 95 PHE A CA 1
ATOM 734 C C . PHE A 1 95 ? -1.229 -8.204 -1.679 1.00 85.44 95 PHE A C 1
ATOM 736 O O . PHE A 1 95 ? -1.410 -7.541 -0.655 1.00 85.4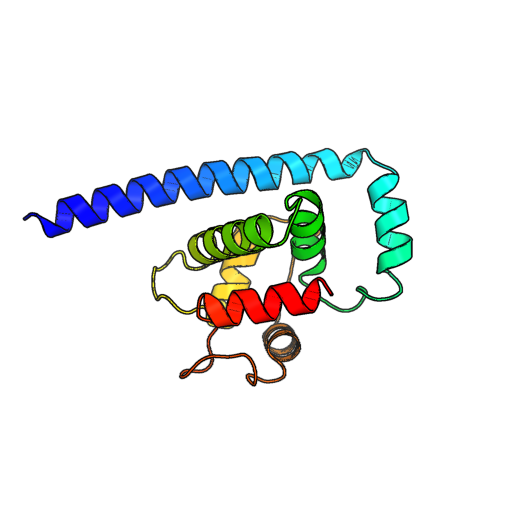4 95 PHE A O 1
ATOM 743 N N . ALA A 1 96 ? -1.797 -9.404 -1.841 1.00 84.12 96 ALA A N 1
ATOM 744 C CA . ALA A 1 96 ? -2.671 -10.005 -0.834 1.00 84.12 96 ALA A CA 1
ATOM 745 C C . ALA A 1 96 ? -1.935 -10.280 0.492 1.00 84.12 96 ALA A C 1
ATOM 747 O O . ALA A 1 96 ? -2.467 -10.018 1.575 1.00 84.12 96 ALA A O 1
ATOM 748 N N . ALA A 1 97 ? -0.701 -10.789 0.428 1.00 81.94 97 ALA A N 1
ATOM 749 C CA . ALA A 1 97 ? 0.116 -11.052 1.609 1.00 81.94 97 ALA A CA 1
ATOM 750 C C . ALA A 1 97 ? 0.514 -9.757 2.328 1.00 81.94 97 ALA A C 1
ATOM 752 O O . ALA A 1 97 ? 0.439 -9.687 3.556 1.00 81.94 97 ALA A O 1
ATOM 753 N N . ALA A 1 98 ? 0.902 -8.732 1.577 1.00 81.31 98 ALA A N 1
ATOM 754 C CA . ALA A 1 98 ? 1.325 -7.445 2.093 1.00 81.31 98 ALA A CA 1
ATOM 755 C C . ALA A 1 98 ? 0.166 -6.692 2.753 1.00 81.31 98 ALA A C 1
ATOM 757 O O . ALA A 1 98 ? 0.303 -6.244 3.889 1.00 81.31 98 ALA A O 1
ATOM 758 N N . ILE A 1 99 ? -1.017 -6.665 2.131 1.00 80.44 99 ILE A N 1
ATOM 759 C CA . ILE A 1 99 ? -2.210 -6.082 2.759 1.00 80.44 99 ILE A CA 1
ATOM 760 C C . ILE A 1 99 ? -2.578 -6.823 4.049 1.00 80.44 99 ILE A C 1
ATOM 762 O O . ILE A 1 99 ? -2.936 -6.200 5.049 1.00 80.44 99 ILE A O 1
ATOM 766 N N . LYS A 1 100 ? -2.453 -8.153 4.073 1.00 78.88 100 LYS A N 1
ATOM 767 C CA . LYS A 1 100 ? -2.729 -8.944 5.278 1.00 78.88 100 LYS A CA 1
ATOM 768 C C . LYS A 1 100 ? -1.783 -8.601 6.439 1.00 78.88 100 LYS A C 1
ATOM 770 O O . LYS A 1 100 ? -2.194 -8.756 7.588 1.00 78.88 100 LYS A O 1
ATOM 775 N N . LYS A 1 101 ? -0.554 -8.142 6.160 1.00 75.50 101 LYS A N 1
ATOM 776 C CA . LYS A 1 101 ? 0.414 -7.682 7.177 1.00 75.50 101 LYS A CA 1
ATOM 777 C C . LYS A 1 101 ? 0.045 -6.328 7.789 1.00 75.50 101 LYS A C 1
ATOM 779 O O . LYS A 1 101 ? 0.471 -6.056 8.902 1.00 75.50 101 LYS A O 1
ATOM 784 N N . LEU A 1 102 ? -0.760 -5.515 7.104 1.00 72.12 102 LEU A N 1
ATOM 785 C CA . LEU A 1 102 ? -1.204 -4.207 7.600 1.00 72.12 102 LEU A CA 1
ATOM 786 C C . LEU A 1 102 ? -2.296 -4.297 8.694 1.00 72.12 102 LEU A C 1
ATOM 788 O O . LEU A 1 102 ? -2.727 -3.269 9.200 1.00 72.12 102 LEU A O 1
ATOM 792 N N . ASP A 1 103 ? -2.752 -5.511 9.038 1.00 70.88 103 ASP A N 1
ATOM 793 C CA . ASP A 1 103 ? -3.728 -5.842 10.098 1.00 70.88 103 ASP A CA 1
ATOM 794 C C . ASP A 1 103 ? -4.947 -4.907 10.202 1.00 70.88 103 ASP A C 1
ATOM 796 O O . ASP A 1 103 ? -5.367 -4.469 11.273 1.00 70.88 103 ASP A O 1
ATOM 800 N N . PHE A 1 104 ? -5.564 -4.621 9.057 1.00 67.06 104 PHE A N 1
ATOM 801 C CA . PHE A 1 104 ? -6.803 -3.854 8.998 1.00 67.06 104 PHE A CA 1
ATOM 802 C C . PHE A 1 104 ? -7.937 -4.469 9.823 1.00 67.06 104 PHE A C 1
ATOM 804 O O . PHE A 1 104 ? -8.103 -5.690 9.905 1.00 67.06 104 PHE A O 1
ATOM 811 N N . ARG A 1 105 ? -8.804 -3.598 10.346 1.00 60.44 105 ARG A N 1
ATOM 812 C CA . ARG A 1 105 ? -10.098 -3.966 10.928 1.00 60.44 105 ARG A CA 1
ATOM 813 C C . ARG A 1 105 ? -11.210 -3.219 10.175 1.00 60.44 105 ARG A C 1
ATOM 815 O O . ARG A 1 105 ? -11.263 -1.995 10.266 1.00 60.44 105 ARG A O 1
ATOM 822 N N . PRO A 1 106 ? -12.108 -3.914 9.446 1.00 62.94 106 PRO A N 1
ATOM 823 C CA . PRO A 1 106 ? -12.160 -5.365 9.234 1.00 62.94 106 PRO A CA 1
ATOM 824 C C . PRO A 1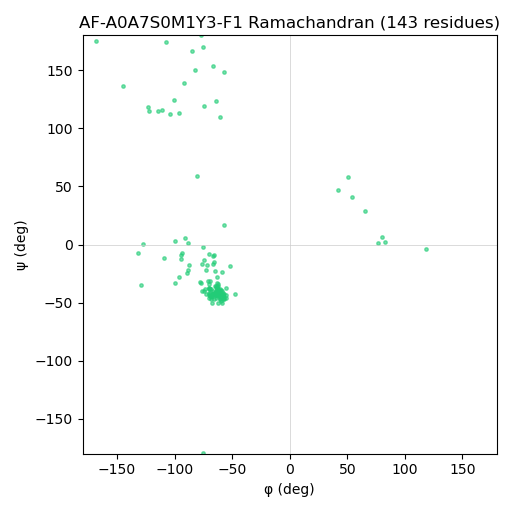 106 ? -10.971 -5.883 8.410 1.00 62.94 106 PRO A C 1
ATOM 826 O O . PRO A 1 106 ? -10.382 -5.144 7.623 1.00 62.94 106 PRO A O 1
ATOM 829 N N . ARG A 1 107 ? -10.614 -7.161 8.608 1.00 66.69 107 ARG A N 1
ATOM 830 C CA . ARG A 1 107 ? -9.472 -7.781 7.924 1.00 66.69 107 ARG A CA 1
ATOM 831 C C . ARG A 1 107 ? -9.734 -7.812 6.426 1.00 66.69 107 ARG A C 1
ATOM 833 O O . ARG A 1 107 ? -10.718 -8.406 5.994 1.00 66.69 107 ARG A O 1
ATOM 840 N N . ILE A 1 108 ? -8.829 -7.226 5.653 1.00 75.81 108 ILE A N 1
ATOM 841 C CA . ILE A 1 108 ? -8.888 -7.305 4.198 1.00 75.81 108 ILE A CA 1
ATOM 842 C C . ILE A 1 108 ? -8.458 -8.715 3.781 1.00 75.81 108 ILE A C 1
ATOM 844 O O . ILE A 1 108 ? -7.343 -9.154 4.074 1.00 75.81 108 ILE A O 1
ATOM 848 N N . ALA A 1 109 ? -9.363 -9.433 3.123 1.00 76.50 109 ALA A N 1
ATOM 849 C CA . ALA A 1 109 ? -9.083 -10.697 2.461 1.00 76.50 109 ALA A CA 1
ATOM 850 C C . ALA A 1 109 ? -9.200 -10.458 0.959 1.00 76.50 109 ALA A C 1
ATOM 852 O O . ALA A 1 109 ? -10.272 -10.107 0.478 1.00 76.50 109 ALA A O 1
ATOM 853 N N . LEU A 1 110 ? -8.087 -10.606 0.248 1.00 81.75 110 LEU A N 1
ATOM 854 C CA . LEU A 1 110 ? -8.011 -10.337 -1.179 1.00 81.75 110 LEU A CA 1
ATOM 855 C C . LEU A 1 110 ? -7.725 -11.644 -1.910 1.00 81.75 110 LEU A C 1
ATOM 857 O O . LEU A 1 110 ? -6.679 -12.260 -1.699 1.00 81.75 110 LEU A O 1
ATOM 861 N N . SER A 1 111 ? -8.683 -12.092 -2.715 1.00 82.19 111 SER A N 1
ATOM 862 C CA . SER A 1 111 ? -8.520 -13.248 -3.593 1.00 82.19 111 SER A CA 1
ATOM 863 C C . SER A 1 111 ? -7.867 -12.846 -4.917 1.00 82.19 111 SER A C 1
ATOM 865 O O . SER A 1 111 ? -7.778 -11.670 -5.270 1.00 82.19 111 SER A O 1
ATOM 867 N N . GLU A 1 112 ? -7.420 -13.833 -5.688 1.00 83.50 112 GLU A N 1
ATOM 868 C CA . GLU A 1 112 ? -6.887 -13.590 -7.030 1.00 83.50 112 GLU A CA 1
ATOM 869 C C . GLU A 1 112 ? -7.948 -13.003 -7.975 1.00 83.50 112 GLU A C 1
ATOM 871 O O . GLU A 1 112 ? -7.645 -12.100 -8.752 1.00 83.50 112 GLU A O 1
ATOM 876 N N . SER A 1 113 ? -9.210 -13.432 -7.849 1.00 81.81 113 SER A N 1
ATOM 877 C CA . SER A 1 113 ? -10.335 -12.837 -8.581 1.00 81.81 113 SER A CA 1
ATOM 878 C C . SER A 1 113 ? -10.558 -11.373 -8.213 1.00 81.81 113 SER A C 1
ATOM 880 O O . SER A 1 113 ? -10.854 -10.565 -9.089 1.00 81.81 113 SER A O 1
ATOM 882 N N . ASP A 1 114 ? -10.356 -11.007 -6.948 1.00 83.62 114 ASP A N 1
ATOM 883 C CA . ASP A 1 114 ? -10.472 -9.614 -6.521 1.00 83.62 114 ASP A CA 1
ATOM 884 C C . ASP A 1 114 ? -9.334 -8.769 -7.086 1.00 83.62 114 ASP A C 1
ATOM 886 O O . ASP A 1 114 ? -9.563 -7.671 -7.585 1.00 83.62 114 ASP A O 1
ATOM 890 N N . PHE A 1 115 ? -8.108 -9.298 -7.073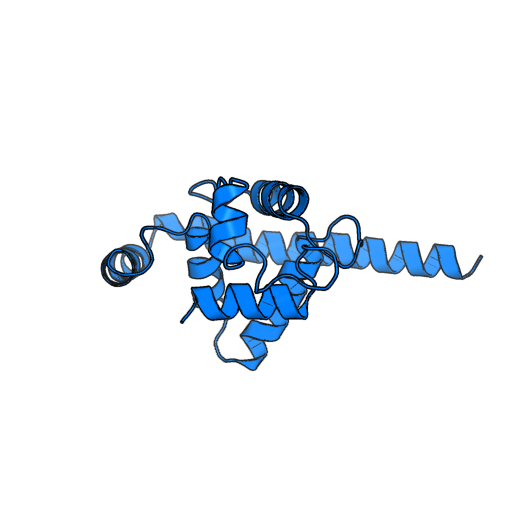 1.00 84.56 115 PHE A N 1
ATOM 891 C CA . PHE A 1 115 ? -6.967 -8.650 -7.715 1.00 84.56 115 PHE A CA 1
ATOM 892 C C . PHE A 1 115 ? -7.215 -8.422 -9.211 1.00 84.56 115 PHE A C 1
ATOM 894 O O . PHE A 1 115 ? -6.949 -7.339 -9.738 1.00 84.56 115 PHE A O 1
ATOM 901 N N . MET A 1 116 ? -7.777 -9.418 -9.900 1.00 85.19 116 MET A N 1
ATOM 902 C CA . MET A 1 116 ? -8.195 -9.276 -11.293 1.00 85.19 116 MET A CA 1
ATOM 903 C C . MET A 1 116 ? -9.292 -8.220 -11.451 1.00 85.19 116 MET A C 1
ATOM 905 O O . MET A 1 116 ? -9.194 -7.374 -12.336 1.00 85.19 116 MET A O 1
ATOM 909 N N . GLY A 1 117 ? -10.291 -8.191 -10.568 1.00 83.88 117 GLY A N 1
ATOM 910 C CA . GLY A 1 117 ? -11.326 -7.155 -10.558 1.00 83.88 117 GLY A CA 1
ATOM 911 C C . GLY A 1 117 ? -10.744 -5.743 -10.421 1.00 83.88 117 GLY A C 1
ATOM 912 O O . GLY A 1 117 ? -11.072 -4.852 -11.208 1.00 83.88 117 GLY A O 1
ATOM 913 N N . LEU A 1 118 ? -9.806 -5.558 -9.489 1.00 84.06 118 LEU A N 1
ATOM 914 C CA . LEU A 1 118 ? -9.110 -4.290 -9.250 1.00 84.06 118 LEU A CA 1
ATOM 915 C C . LEU A 1 118 ? -8.278 -3.844 -10.458 1.00 84.06 118 LEU A C 1
ATOM 917 O O . LEU A 1 118 ? -8.274 -2.665 -10.816 1.00 84.06 118 LEU A O 1
ATOM 921 N N . THR A 1 119 ? -7.616 -4.793 -11.116 1.00 86.25 119 THR A N 1
ATOM 922 C CA . THR A 1 119 ? -6.725 -4.550 -12.262 1.00 86.25 119 THR A CA 1
ATOM 923 C C . THR A 1 119 ? -7.446 -4.561 -13.615 1.00 86.25 119 THR A C 1
ATOM 925 O O . THR A 1 119 ? -6.796 -4.391 -14.646 1.00 86.25 119 THR A O 1
ATOM 928 N N . ARG A 1 120 ? -8.778 -4.747 -13.646 1.00 84.06 120 ARG A N 1
ATOM 929 C CA . ARG A 1 120 ? -9.572 -5.015 -14.865 1.00 84.06 120 ARG A CA 1
ATOM 930 C C . ARG A 1 120 ? -8.994 -6.164 -15.698 1.00 84.06 120 ARG A C 1
ATOM 932 O O . ARG A 1 120 ? -8.660 -5.989 -16.868 1.00 84.06 120 ARG A O 1
ATOM 939 N N . ASN A 1 121 ? -8.878 -7.334 -15.083 1.00 83.00 121 ASN A N 1
ATOM 940 C CA . ASN A 1 121 ? -8.303 -8.542 -15.673 1.00 83.00 121 ASN A CA 1
ATOM 941 C C . ASN A 1 121 ? -6.886 -8.297 -16.225 1.00 83.00 121 ASN A C 1
ATOM 943 O O . ASN A 1 121 ? -6.549 -8.755 -17.314 1.00 83.00 121 ASN A O 1
ATOM 947 N N . GLY A 1 122 ? -6.073 -7.532 -15.488 1.00 81.25 122 GLY A N 1
ATOM 948 C CA . GLY A 1 122 ? -4.693 -7.211 -15.856 1.00 81.25 122 GLY A CA 1
ATOM 949 C C . GLY A 1 122 ? -4.513 -6.046 -16.834 1.00 81.25 122 GLY A C 1
ATOM 950 O O . GLY A 1 122 ? -3.377 -5.724 -17.163 1.00 81.25 122 GLY A O 1
ATOM 951 N N . ALA A 1 123 ? -5.579 -5.365 -17.268 1.00 84.31 123 ALA A N 1
ATOM 952 C CA . ALA A 1 123 ? -5.469 -4.196 -18.150 1.00 84.31 123 ALA A CA 1
ATOM 953 C C . ALA A 1 123 ? -4.749 -2.997 -17.504 1.00 84.31 123 ALA A C 1
ATOM 955 O O . ALA A 1 123 ? -4.263 -2.118 -18.210 1.00 84.31 123 ALA A O 1
ATOM 956 N N . LEU A 1 124 ? -4.722 -2.943 -16.171 1.00 83.44 124 LEU A N 1
ATOM 957 C CA . LEU A 1 124 ? -3.976 -1.952 -15.394 1.00 83.44 124 LEU A CA 1
ATOM 958 C C . LEU A 1 124 ? -2.641 -2.491 -14.869 1.00 83.44 124 LEU A C 1
ATOM 960 O O . LEU A 1 124 ? -1.969 -1.782 -14.131 1.00 83.44 124 LEU A O 1
ATOM 964 N N . CYS A 1 125 ? -2.266 -3.726 -15.204 1.00 87.25 125 CYS A N 1
ATOM 965 C CA . CYS A 1 125 ? -0.960 -4.260 -14.842 1.00 87.25 125 CYS A CA 1
ATOM 966 C C . CYS A 1 125 ? 0.107 -3.806 -15.841 1.00 87.25 125 CYS A C 1
ATOM 968 O O . CYS A 1 125 ? -0.160 -3.615 -17.028 1.00 87.25 125 CYS A O 1
ATOM 970 N N . GLY A 1 126 ? 1.336 -3.684 -15.350 1.00 81.62 126 GLY A N 1
ATOM 971 C CA . GLY A 1 126 ? 2.492 -3.367 -16.170 1.00 81.62 126 GLY A CA 1
ATOM 972 C C . GLY A 1 126 ? 2.957 -4.568 -17.006 1.00 81.62 126 GLY A C 1
ATOM 973 O O . GLY A 1 126 ? 2.387 -5.668 -16.929 1.00 81.62 126 GLY A O 1
ATOM 974 N N . PRO A 1 127 ? 4.035 -4.393 -17.789 1.00 74.19 127 PRO A N 1
ATOM 975 C CA . PRO A 1 127 ? 4.662 -5.489 -18.513 1.00 74.19 127 PRO A CA 1
ATOM 976 C C . PRO A 1 127 ? 5.151 -6.549 -17.515 1.00 74.19 127 PRO A C 1
ATOM 978 O O . PRO A 1 127 ? 6.080 -6.310 -16.751 1.00 74.19 127 PRO A O 1
ATOM 981 N N . GLY A 1 128 ? 4.493 -7.712 -17.497 1.00 75.00 128 GLY A N 1
ATOM 982 C CA . GLY A 1 128 ? 4.744 -8.785 -16.524 1.00 75.00 128 GLY A CA 1
ATOM 983 C C . GLY A 1 128 ? 3.546 -9.144 -15.639 1.00 75.00 128 GLY A C 1
ATOM 984 O O . GLY A 1 128 ? 3.627 -10.103 -14.879 1.00 75.00 128 GLY A O 1
ATOM 985 N N . GLY A 1 129 ? 2.422 -8.426 -15.750 1.00 81.81 129 GLY A N 1
ATOM 986 C CA . GLY A 1 129 ? 1.169 -8.798 -15.079 1.00 81.81 129 GLY A CA 1
ATOM 987 C C . GLY A 1 129 ? 1.088 -8.413 -13.597 1.00 81.81 129 GLY A C 1
ATOM 988 O O . GLY A 1 129 ? 0.108 -8.758 -12.938 1.00 81.81 129 GLY A O 1
ATOM 989 N N . GLY A 1 130 ? 2.074 -7.676 -13.086 1.00 86.12 130 GLY A N 1
ATOM 990 C CA . GLY A 1 130 ? 2.057 -7.092 -11.746 1.00 86.12 130 GLY A CA 1
ATOM 991 C C . GLY A 1 130 ? 1.853 -5.577 -11.757 1.00 86.12 130 GLY A C 1
ATOM 992 O O . GLY A 1 130 ? 1.819 -4.938 -12.811 1.00 86.12 130 GLY A O 1
ATOM 993 N N . LEU A 1 131 ? 1.708 -5.004 -10.567 1.00 88.75 131 LEU A N 1
ATOM 994 C CA . LEU A 1 131 ? 1.546 -3.568 -10.362 1.00 88.75 131 LEU A CA 1
ATOM 995 C C . LEU A 1 131 ? 2.898 -2.942 -10.035 1.00 88.75 131 LEU A C 1
ATOM 997 O O . LEU A 1 131 ? 3.449 -3.216 -8.974 1.00 88.75 131 LEU A O 1
ATOM 1001 N N . GLY A 1 132 ? 3.430 -2.106 -10.924 1.00 89.50 132 GLY A N 1
ATOM 1002 C CA . GLY A 1 132 ? 4.502 -1.183 -10.564 1.00 89.50 132 GLY A CA 1
ATOM 1003 C C . GLY A 1 132 ? 3.953 0.015 -9.777 1.00 89.50 132 GLY A C 1
ATOM 1004 O O . GLY A 1 132 ? 2.743 0.109 -9.551 1.00 89.50 132 GLY A O 1
ATOM 1005 N N . PRO A 1 133 ? 4.809 0.963 -9.366 1.00 87.12 133 PRO A N 1
ATOM 1006 C CA . PRO A 1 133 ? 4.382 2.132 -8.597 1.00 87.12 133 PRO A CA 1
ATOM 1007 C C . PRO A 1 133 ? 3.311 2.969 -9.313 1.00 87.12 133 PRO A C 1
ATOM 1009 O O . PRO A 1 133 ? 2.336 3.392 -8.694 1.00 87.12 133 PRO A O 1
ATOM 1012 N N . ALA A 1 134 ? 3.469 3.177 -10.625 1.00 88.25 134 ALA A N 1
ATOM 1013 C CA . ALA A 1 134 ? 2.547 3.978 -11.429 1.00 88.25 134 ALA A CA 1
ATOM 1014 C C . ALA A 1 134 ? 1.211 3.255 -11.657 1.00 88.25 134 ALA A C 1
ATOM 1016 O O . ALA A 1 134 ? 0.141 3.851 -11.533 1.00 88.25 134 ALA A O 1
ATOM 1017 N N . GLU A 1 135 ? 1.261 1.954 -11.946 1.00 91.00 135 GLU A N 1
ATOM 1018 C CA . GLU A 1 135 ? 0.078 1.112 -12.111 1.00 91.00 135 GLU A CA 1
ATOM 1019 C C . GLU A 1 135 ? -0.704 0.9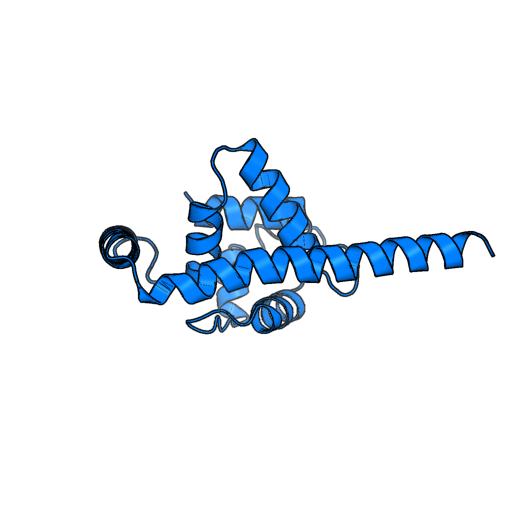85 -10.804 1.00 91.00 135 GLU A C 1
ATOM 1021 O O . GLU A 1 135 ? -1.931 1.084 -10.791 1.00 91.00 135 GLU A O 1
ATOM 1026 N N . PHE A 1 136 ? 0.009 0.813 -9.690 1.00 89.25 136 PHE A N 1
ATOM 1027 C CA . PHE A 1 136 ? -0.569 0.770 -8.357 1.00 89.25 136 PHE A CA 1
ATOM 1028 C C . PHE A 1 136 ? -1.311 2.064 -8.025 1.00 89.25 136 PHE A C 1
ATOM 1030 O O . PHE A 1 136 ? -2.465 2.028 -7.592 1.00 89.25 136 PHE A O 1
ATOM 1037 N N . GLU A 1 137 ? -0.674 3.209 -8.271 1.00 89.00 137 GLU A N 1
ATOM 1038 C CA . GLU A 1 137 ? -1.291 4.513 -8.075 1.00 89.00 137 GLU A CA 1
ATOM 1039 C C . GLU A 1 137 ? -2.548 4.671 -8.943 1.00 89.00 137 GLU A C 1
ATOM 1041 O O . GLU A 1 137 ? -3.599 5.067 -8.435 1.00 89.00 137 GLU A O 1
ATOM 1046 N N . ALA A 1 138 ? -2.486 4.291 -10.222 1.00 87.44 138 ALA A N 1
ATOM 1047 C CA . ALA A 1 138 ? -3.631 4.348 -11.127 1.00 87.44 138 ALA A CA 1
ATOM 1048 C C . ALA A 1 138 ? -4.802 3.466 -10.657 1.00 87.44 138 ALA A C 1
ATOM 1050 O O . ALA A 1 138 ? -5.957 3.901 -10.695 1.00 87.44 138 ALA A O 1
ATOM 1051 N N . VAL A 1 139 ? -4.520 2.247 -10.178 1.00 87.94 139 VAL A N 1
ATOM 1052 C CA . VAL A 1 139 ? -5.532 1.348 -9.602 1.00 87.94 139 VAL A CA 1
ATOM 1053 C C . VAL A 1 139 ? -6.164 1.982 -8.366 1.00 87.94 139 VAL A C 1
ATOM 1055 O O . VAL A 1 139 ? -7.388 2.070 -8.296 1.00 87.94 139 VAL A O 1
ATOM 1058 N N . MET A 1 140 ? -5.361 2.470 -7.419 1.00 85.31 140 MET A N 1
ATOM 1059 C CA . MET A 1 140 ? -5.859 3.020 -6.154 1.00 85.31 140 MET A CA 1
ATOM 1060 C C . MET A 1 140 ? -6.655 4.311 -6.341 1.00 85.31 140 MET A C 1
ATOM 1062 O O . MET A 1 140 ? -7.739 4.454 -5.777 1.00 85.31 140 MET A O 1
ATOM 1066 N N . ARG A 1 141 ? -6.177 5.224 -7.193 1.00 84.44 141 ARG A N 1
ATOM 1067 C CA . ARG A 1 141 ? -6.894 6.460 -7.545 1.00 84.44 141 ARG A CA 1
ATOM 1068 C C . ARG A 1 141 ? -8.255 6.168 -8.150 1.00 84.44 141 ARG A C 1
ATOM 1070 O O . ARG A 1 141 ? -9.228 6.835 -7.817 1.00 84.44 141 ARG A O 1
ATOM 1077 N N . ARG A 1 142 ? -8.343 5.145 -9.000 1.00 83.19 142 ARG A N 1
ATOM 1078 C CA . ARG A 1 142 ? -9.619 4.754 -9.595 1.00 83.19 142 ARG A CA 1
ATOM 1079 C C . ARG A 1 142 ? -10.625 4.262 -8.564 1.00 83.19 142 ARG A C 1
ATOM 1081 O O . ARG A 1 142 ? -11.813 4.469 -8.737 1.00 83.19 142 ARG A O 1
ATOM 1088 N N . GLN A 1 143 ? -10.155 3.571 -7.537 1.00 79.19 143 GLN A N 1
ATOM 1089 C CA . GLN A 1 143 ? -11.024 3.028 -6.498 1.00 79.19 143 GLN A CA 1
ATOM 1090 C C . GLN A 1 143 ? -11.497 4.122 -5.520 1.00 79.19 143 GLN A C 1
ATOM 1092 O O . GLN A 1 143 ? -12.473 3.920 -4.806 1.00 79.19 143 GLN A O 1
ATOM 1097 N N . LEU A 1 144 ? -10.827 5.283 -5.500 1.00 72.38 144 LEU A N 1
ATOM 1098 C CA . LEU A 1 144 ? -11.213 6.462 -4.715 1.00 72.38 144 LEU A CA 1
ATOM 1099 C C . LEU A 1 144 ? -12.198 7.406 -5.437 1.00 72.38 144 LEU A C 1
ATOM 1101 O O . LEU A 1 144 ? -12.811 8.237 -4.767 1.00 72.38 144 LEU A O 1
ATOM 1105 N N . MET A 1 145 ? -12.333 7.307 -6.767 1.00 62.78 145 MET A N 1
ATOM 1106 C CA . MET A 1 145 ? -13.219 8.139 -7.607 1.00 62.78 145 MET A CA 1
ATOM 1107 C C . MET A 1 145 ? -14.586 7.490 -7.840 1.00 62.78 145 MET A C 1
ATOM 1109 O O . MET A 1 145 ? -15.604 8.220 -7.765 1.00 62.78 145 MET A O 1
#

Secondary structure (DSSP, 8-state):
--HHHHHHHHHHHHHHHHHHHHHHHHHHHHGGGS-HHHHHHHHHHTTTTTT-TTHHHHHHHHHH-SSHHHHHHHHHHHHHHH-TT--SSB-HHHHHHHHHHT--SSPP---HHHHHHHHTTTTT--TTSSB-HHHHHHHHHHHH-